Protein AF-A0A847SY13-F1 (afdb_monomer_lite)

Sequence (85 aa):
MGRVRIGDHLWLNLSRRSQCDNCVYEVCTHNDGGRVEDCPHFVPAIMALKLCCRCGEVYEVSSNFKALDYELCPVCNSKVFIVHV

Foldseek 3Di:
DDWDDQDPPDIDDADLQALVVFAPPVVVVPDPPDHHPDHPRGHHPDFGWAAQPPPRDIDTQRNCSVAPDSSHDNVVRVVVPPDPD

pLDDT: mean 73.71, std 12.33, range [38.81, 93.31]

Structure (mmCIF, N/CA/C/O backbone):
data_AF-A0A847SY13-F1
#
_entry.id   AF-A0A847SY13-F1
#
loop_
_atom_site.group_PDB
_atom_site.id
_atom_site.type_symbol
_atom_site.label_atom_id
_atom_site.label_alt_id
_atom_site.label_comp_id
_atom_site.label_asym_id
_atom_site.label_entity_id
_atom_site.label_seq_id
_atom_site.pdbx_PDB_ins_code
_atom_site.Cartn_x
_atom_site.Cartn_y
_atom_site.Cartn_z
_atom_site.occupancy
_atom_site.B_iso_or_equiv
_atom_site.auth_seq_id
_atom_site.auth_comp_id
_atom_site.auth_asym_id
_atom_site.auth_atom_id
_atom_site.pdbx_PDB_model_num
ATOM 1 N N . MET A 1 1 ? 9.918 -6.461 6.122 1.00 64.06 1 MET A N 1
ATOM 2 C CA . MET A 1 1 ? 8.659 -6.665 5.372 1.00 64.06 1 MET A CA 1
ATOM 3 C C . MET A 1 1 ? 7.506 -6.406 6.320 1.00 64.06 1 MET A C 1
ATOM 5 O O . MET A 1 1 ? 7.630 -6.778 7.480 1.00 64.06 1 MET A O 1
ATOM 9 N N . GLY A 1 2 ? 6.451 -5.735 5.865 1.00 72.00 2 GLY A N 1
ATOM 10 C CA . GLY A 1 2 ? 5.187 -5.625 6.598 1.00 72.00 2 GLY A CA 1
ATOM 11 C C . GLY A 1 2 ? 4.197 -6.665 6.091 1.00 72.00 2 GLY A C 1
ATOM 12 O O . GLY A 1 2 ? 4.278 -7.060 4.932 1.00 72.00 2 GLY A O 1
ATOM 13 N N . A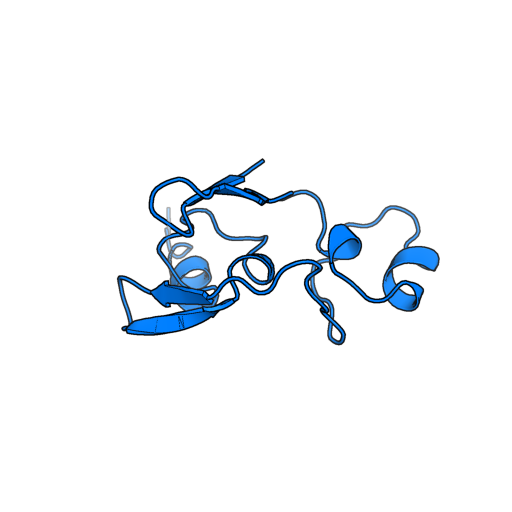RG A 1 3 ? 3.276 -7.123 6.935 1.00 79.50 3 ARG A N 1
ATOM 14 C CA . ARG A 1 3 ? 2.186 -8.006 6.514 1.00 79.50 3 ARG A CA 1
ATOM 15 C C . ARG A 1 3 ? 0.875 -7.407 7.000 1.00 79.50 3 ARG A C 1
ATOM 17 O O . ARG A 1 3 ? 0.747 -7.122 8.186 1.00 79.50 3 ARG A O 1
ATOM 24 N N . VAL A 1 4 ? -0.067 -7.202 6.085 1.00 81.81 4 VAL A N 1
ATOM 25 C CA . VAL A 1 4 ? -1.342 -6.530 6.363 1.00 81.81 4 VAL A CA 1
ATOM 26 C C . VAL A 1 4 ? -2.483 -7.482 6.060 1.00 81.81 4 VAL A C 1
ATOM 28 O O . VAL A 1 4 ? -2.532 -8.068 4.981 1.00 81.81 4 VAL A O 1
ATOM 31 N N . ARG A 1 5 ? -3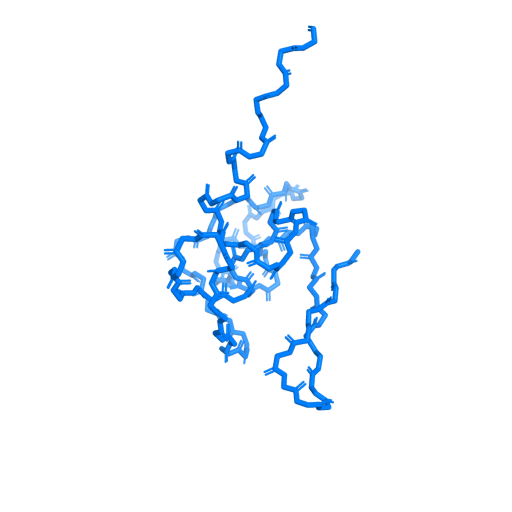.400 -7.653 7.012 1.00 85.94 5 ARG A N 1
ATOM 32 C CA . ARG A 1 5 ? -4.636 -8.406 6.791 1.00 85.94 5 ARG A CA 1
ATOM 33 C C . ARG A 1 5 ? -5.622 -7.520 6.036 1.00 85.94 5 ARG A C 1
ATOM 35 O O . ARG A 1 5 ? -5.888 -6.405 6.478 1.00 85.94 5 ARG A O 1
ATOM 42 N N . ILE A 1 6 ? -6.143 -8.018 4.919 1.00 81.81 6 ILE A N 1
ATOM 43 C CA . ILE A 1 6 ? -7.099 -7.301 4.052 1.00 81.81 6 ILE A CA 1
ATOM 44 C C . ILE A 1 6 ? -8.428 -8.058 3.884 1.00 81.81 6 ILE A C 1
ATOM 46 O O . ILE A 1 6 ? -9.320 -7.604 3.183 1.00 81.81 6 ILE A O 1
ATOM 50 N N . GLY A 1 7 ? -8.569 -9.208 4.544 1.00 82.12 7 GLY A N 1
ATOM 51 C CA . GLY A 1 7 ? -9.798 -9.995 4.612 1.00 82.12 7 GLY A CA 1
ATOM 52 C C . GLY A 1 7 ? -9.670 -11.121 5.638 1.00 82.12 7 GLY A C 1
ATOM 53 O O . GLY A 1 7 ? -8.636 -11.250 6.303 1.00 82.12 7 GLY A O 1
ATOM 54 N N . ASP A 1 8 ? -10.690 -11.971 5.758 1.00 83.50 8 ASP A N 1
ATOM 55 C CA . ASP A 1 8 ? -10.724 -12.987 6.817 1.00 83.50 8 ASP A CA 1
ATOM 56 C C . ASP A 1 8 ? -9.565 -13.985 6.734 1.00 83.50 8 ASP A C 1
ATOM 58 O O . ASP A 1 8 ? -8.969 -14.322 7.759 1.00 83.50 8 ASP A O 1
ATOM 62 N N . HIS A 1 9 ? -9.162 -14.351 5.519 1.00 85.06 9 HIS A N 1
ATOM 63 C CA . HIS A 1 9 ? -8.040 -15.258 5.261 1.00 85.06 9 HIS A CA 1
ATOM 64 C C . HIS A 1 9 ? -7.028 -14.693 4.256 1.00 85.06 9 HIS A C 1
ATOM 66 O O . HIS A 1 9 ? -6.183 -15.429 3.751 1.00 85.06 9 HIS A O 1
ATOM 72 N N . LEU A 1 10 ? -7.094 -13.388 3.969 1.00 81.88 10 LEU A N 1
ATOM 73 C CA . LEU A 1 10 ? -6.265 -12.743 2.954 1.00 81.88 10 LEU A CA 1
ATOM 74 C C . LEU A 1 10 ? -5.260 -11.780 3.588 1.00 81.88 10 LEU A C 1
ATOM 76 O O . LEU A 1 10 ? -5.619 -10.872 4.344 1.00 81.88 10 LEU A O 1
ATOM 80 N N . TRP A 1 11 ? -3.992 -11.979 3.240 1.00 82.94 11 TRP A N 1
ATOM 81 C CA . TRP A 1 11 ? -2.872 -11.184 3.722 1.00 82.94 11 TRP A CA 1
ATOM 82 C C . TRP A 1 11 ? -2.065 -10.645 2.551 1.00 82.94 11 TRP A C 1
ATOM 84 O O . TRP A 1 11 ? -1.715 -11.384 1.633 1.00 82.94 11 TRP A O 1
ATOM 94 N N . LEU A 1 12 ? -1.719 -9.368 2.629 1.00 79.56 12 LEU A N 1
ATOM 95 C CA . LEU A 1 12 ? -0.842 -8.694 1.691 1.00 79.56 12 LEU A CA 1
ATOM 96 C C . LEU A 1 12 ? 0.549 -8.565 2.323 1.00 79.56 12 LEU A C 1
ATOM 98 O O . LEU A 1 12 ? 0.693 -8.039 3.431 1.00 79.56 12 LEU A O 1
ATOM 102 N N . ASN A 1 13 ? 1.580 -9.055 1.635 1.00 78.94 13 ASN A N 1
ATOM 103 C CA . ASN A 1 13 ? 2.964 -8.833 2.047 1.00 78.94 13 ASN A CA 1
ATOM 104 C C . ASN A 1 13 ? 3.468 -7.544 1.399 1.00 78.94 13 ASN A C 1
ATOM 106 O O . ASN A 1 13 ? 3.486 -7.422 0.180 1.00 78.94 13 ASN A O 1
ATOM 110 N N . LEU A 1 14 ? 3.900 -6.599 2.226 1.00 74.06 14 LEU A N 1
ATOM 111 C CA . LEU A 1 14 ? 4.423 -5.312 1.799 1.00 74.06 14 LEU A CA 1
ATOM 112 C C . LEU A 1 14 ? 5.946 -5.275 1.924 1.00 74.06 14 LEU A C 1
ATOM 114 O O . LEU A 1 14 ? 6.536 -5.495 2.996 1.00 74.06 14 LEU A O 1
ATOM 118 N N . SER A 1 15 ? 6.588 -4.932 0.813 1.00 68.94 15 SER A N 1
ATOM 119 C CA . SER A 1 15 ? 7.996 -4.567 0.780 1.00 68.94 15 SER A CA 1
ATOM 120 C C . SER A 1 15 ? 8.147 -3.125 1.268 1.00 68.94 15 SER A C 1
ATOM 122 O O . SER A 1 15 ? 7.650 -2.188 0.659 1.00 68.94 15 SER A O 1
ATOM 124 N N . ARG A 1 16 ? 8.854 -2.929 2.388 1.00 62.91 16 ARG A N 1
ATOM 125 C CA . ARG A 1 16 ? 9.235 -1.589 2.886 1.00 62.91 16 ARG A CA 1
ATOM 126 C C . ARG A 1 16 ? 10.477 -1.027 2.172 1.00 62.91 16 ARG A C 1
ATOM 128 O O . ARG A 1 16 ? 11.008 0.004 2.586 1.00 62.91 16 ARG A O 1
ATOM 135 N N . ARG A 1 17 ? 11.031 -1.761 1.197 1.00 58.81 17 ARG A N 1
ATOM 136 C CA . ARG A 1 17 ? 12.354 -1.463 0.630 1.00 58.81 17 ARG A CA 1
ATOM 137 C C . ARG A 1 17 ? 12.302 -0.383 -0.447 1.00 58.81 17 ARG A C 1
ATOM 139 O O . ARG A 1 17 ? 13.224 0.418 -0.482 1.00 58.81 17 ARG A O 1
ATOM 146 N N . SER A 1 18 ? 11.254 -0.323 -1.267 1.00 58.34 18 SER A N 1
ATOM 147 C CA . SER A 1 18 ? 11.088 0.692 -2.317 1.00 58.34 18 SER A CA 1
ATOM 148 C C . SER A 1 18 ? 9.655 0.663 -2.853 1.00 58.34 18 SER A C 1
ATOM 150 O O . SER A 1 18 ? 9.066 -0.415 -2.917 1.00 58.34 18 SER A O 1
ATOM 152 N N . GLN A 1 19 ? 9.104 1.807 -3.277 1.00 63.72 19 GLN A N 1
ATOM 153 C CA . GLN A 1 19 ? 7.854 1.819 -4.053 1.00 63.72 19 GLN A CA 1
ATOM 154 C C . GLN A 1 19 ? 8.008 1.207 -5.455 1.00 63.72 19 GLN A C 1
ATOM 156 O O . GLN A 1 19 ? 6.999 0.997 -6.120 1.00 63.72 19 GLN A O 1
ATOM 161 N N . CYS A 1 20 ? 9.230 0.884 -5.899 1.00 63.28 20 CYS A N 1
ATOM 162 C CA . CYS A 1 20 ? 9.461 0.347 -7.240 1.00 63.28 20 CYS A CA 1
ATOM 163 C C . CYS A 1 20 ? 8.713 -0.939 -7.568 1.00 63.28 20 CYS A C 1
ATOM 165 O O . CYS A 1 20 ? 8.360 -1.137 -8.724 1.00 63.28 20 CYS A O 1
ATOM 167 N N . ASP A 1 21 ? 8.420 -1.768 -6.566 1.00 61.38 21 ASP A N 1
ATOM 168 C CA . ASP A 1 21 ? 7.626 -2.983 -6.768 1.00 61.38 21 ASP A CA 1
ATOM 169 C C . ASP A 1 21 ? 6.200 -2.667 -7.280 1.00 61.38 21 ASP A C 1
ATOM 171 O O . ASP A 1 21 ? 5.538 -3.538 -7.834 1.00 61.38 21 ASP A O 1
ATOM 175 N N . ASN A 1 22 ? 5.732 -1.424 -7.111 1.00 60.47 22 ASN A N 1
ATOM 176 C CA . ASN A 1 22 ? 4.382 -0.963 -7.444 1.00 60.47 22 ASN A CA 1
ATOM 177 C C . ASN A 1 22 ? 4.368 0.318 -8.312 1.00 60.47 22 ASN A C 1
ATOM 179 O O . ASN A 1 22 ? 3.336 0.983 -8.427 1.00 60.47 22 ASN A O 1
ATOM 183 N N . CYS A 1 23 ? 5.513 0.714 -8.872 1.00 64.12 23 CYS A N 1
ATOM 184 C CA . CYS A 1 23 ? 5.652 1.933 -9.669 1.00 64.12 23 CYS A CA 1
ATOM 185 C C . CYS A 1 23 ? 5.720 1.612 -11.168 1.00 64.12 23 CYS A C 1
ATOM 187 O O . CYS A 1 23 ? 6.134 0.517 -11.552 1.00 64.12 23 CYS A O 1
ATOM 189 N N . VAL A 1 24 ? 5.344 2.564 -12.032 1.00 62.38 24 VAL A N 1
ATOM 190 C CA . VAL A 1 24 ? 5.535 2.418 -13.485 1.00 62.38 24 VAL A CA 1
ATOM 191 C C . VAL A 1 24 ? 7.014 2.193 -13.802 1.00 62.38 24 VAL A C 1
ATOM 193 O O . VAL A 1 24 ? 7.893 2.877 -13.275 1.00 62.38 24 VAL A O 1
ATOM 196 N N . TYR A 1 25 ? 7.259 1.233 -14.699 1.00 59.78 25 TYR A N 1
ATOM 197 C CA . TYR A 1 25 ? 8.575 0.767 -15.142 1.00 59.78 25 TYR A CA 1
ATOM 198 C C . TYR A 1 25 ? 9.582 1.905 -15.372 1.00 59.78 25 TYR A C 1
ATOM 200 O O . TYR A 1 25 ? 10.713 1.808 -14.913 1.00 59.78 25 TYR A O 1
ATOM 208 N N . GLU A 1 26 ? 9.150 3.003 -15.996 1.00 60.22 26 GLU A N 1
ATOM 209 C CA . GLU A 1 26 ? 9.978 4.155 -16.378 1.00 60.22 26 GLU A CA 1
ATOM 210 C C . GLU A 1 26 ? 10.662 4.873 -15.204 1.00 60.22 26 GLU A C 1
ATOM 212 O O . GLU A 1 26 ? 11.792 5.336 -15.350 1.00 60.22 26 GLU A O 1
ATOM 217 N N . VAL A 1 27 ? 10.024 4.939 -14.030 1.00 62.81 27 VAL A N 1
ATOM 218 C CA . VAL A 1 27 ? 10.608 5.575 -12.830 1.00 62.81 27 VAL A CA 1
ATOM 219 C C . VAL A 1 27 ? 11.675 4.674 -12.202 1.00 62.81 27 VAL A C 1
ATOM 221 O O . VAL A 1 27 ? 12.633 5.154 -11.602 1.00 62.81 27 VAL A O 1
ATOM 224 N N . CYS A 1 28 ? 11.533 3.358 -12.355 1.00 64.56 28 CYS A N 1
ATOM 225 C CA . CYS A 1 28 ? 12.400 2.377 -11.710 1.00 64.56 28 CYS A CA 1
ATOM 226 C C . CYS A 1 28 ? 13.531 1.866 -12.597 1.00 64.56 28 CYS A C 1
ATOM 228 O O . CYS A 1 28 ? 14.547 1.430 -12.063 1.00 64.56 28 CYS A O 1
ATOM 230 N N . THR A 1 29 ? 13.411 1.951 -13.922 1.00 61.81 29 THR A N 1
ATOM 231 C CA . THR A 1 29 ? 14.511 1.628 -14.842 1.00 61.81 29 THR A CA 1
ATOM 232 C C . THR A 1 29 ? 15.643 2.635 -14.819 1.00 61.81 29 THR A C 1
ATOM 234 O O . THR A 1 29 ? 16.788 2.242 -15.013 1.00 61.81 29 THR A O 1
ATOM 237 N N . HIS A 1 30 ? 15.341 3.906 -14.560 1.00 63.66 30 HIS A N 1
ATOM 238 C CA . HIS A 1 30 ? 16.339 4.973 -14.436 1.00 63.66 30 HIS A CA 1
ATOM 239 C C . HIS A 1 30 ? 16.845 5.147 -12.999 1.00 63.66 30 HIS A C 1
ATOM 241 O O . HIS A 1 30 ? 17.535 6.114 -12.691 1.00 63.66 30 HIS A O 1
ATOM 247 N N . ASN A 1 31 ? 16.453 4.252 -12.091 1.00 65.56 31 ASN A N 1
ATOM 248 C CA . ASN A 1 31 ? 16.875 4.331 -10.709 1.00 65.56 31 ASN A CA 1
ATOM 249 C C . ASN A 1 31 ? 18.238 3.649 -10.540 1.00 65.56 31 ASN A C 1
ATOM 251 O O . ASN A 1 31 ? 18.332 2.422 -10.552 1.00 65.56 31 ASN A O 1
ATOM 255 N N . ASP A 1 32 ? 19.277 4.445 -10.296 1.00 66.25 32 ASP A N 1
ATOM 256 C CA . ASP A 1 32 ? 20.676 4.013 -10.141 1.00 66.25 32 ASP A CA 1
ATOM 257 C C . ASP A 1 32 ? 20.963 3.290 -8.801 1.00 66.25 32 ASP A C 1
ATOM 259 O O . ASP A 1 32 ? 22.064 3.343 -8.254 1.00 66.25 32 ASP A O 1
ATOM 263 N N . GLY A 1 33 ? 19.957 2.618 -8.231 1.00 64.44 33 GLY A N 1
ATOM 264 C CA . GLY A 1 33 ? 20.030 1.923 -6.940 1.00 64.44 33 GLY A CA 1
ATOM 265 C C . GLY A 1 33 ? 19.574 2.752 -5.733 1.00 64.44 33 GLY A C 1
ATOM 266 O O . GLY A 1 33 ? 19.700 2.296 -4.594 1.00 64.44 33 GLY A O 1
ATOM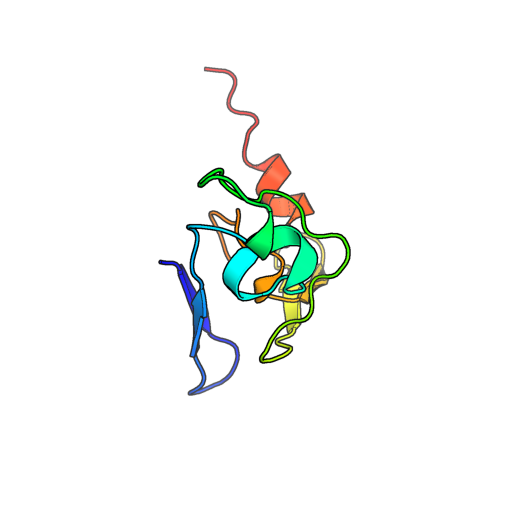 267 N N . GLY A 1 34 ? 19.017 3.944 -5.956 1.00 67.75 34 GLY A N 1
ATOM 268 C CA . GLY A 1 34 ? 18.405 4.768 -4.916 1.00 67.75 34 GLY A CA 1
ATOM 269 C C . GLY A 1 34 ? 17.091 4.183 -4.386 1.00 67.75 34 GLY A C 1
ATOM 270 O O . GLY A 1 34 ? 16.446 3.335 -5.006 1.00 67.75 34 GLY A O 1
ATOM 271 N N . ARG A 1 35 ? 16.650 4.635 -3.208 1.00 66.69 35 ARG A N 1
ATOM 272 C CA . ARG A 1 35 ? 15.324 4.271 -2.692 1.00 66.69 35 ARG A CA 1
ATOM 273 C C . ARG A 1 35 ? 14.267 5.184 -3.311 1.00 66.69 35 ARG A C 1
ATOM 275 O O . ARG A 1 35 ? 14.303 6.385 -3.069 1.00 66.69 35 ARG A O 1
ATOM 282 N N . VAL A 1 36 ? 13.307 4.621 -4.050 1.00 68.31 36 VAL A N 1
ATOM 283 C CA . VAL A 1 36 ? 12.169 5.396 -4.574 1.00 68.31 36 VAL A CA 1
ATOM 284 C C . VAL A 1 36 ? 11.187 5.664 -3.442 1.00 68.31 36 VAL A C 1
ATOM 286 O O . VAL A 1 36 ? 10.609 4.741 -2.858 1.00 68.31 36 VAL A O 1
ATOM 289 N N . GLU A 1 37 ? 11.066 6.945 -3.106 1.00 67.19 37 GLU A N 1
ATOM 290 C CA . GLU A 1 37 ? 10.275 7.453 -1.987 1.00 67.19 37 GLU A CA 1
ATOM 291 C C . GLU A 1 37 ? 8.939 8.070 -2.403 1.00 67.19 37 GLU A C 1
ATOM 293 O O . GLU A 1 37 ? 8.107 8.331 -1.536 1.00 67.19 37 GLU A O 1
ATOM 298 N N . ASP A 1 38 ? 8.748 8.329 -3.689 1.00 66.19 38 ASP A N 1
ATOM 299 C CA . ASP A 1 38 ? 7.498 8.827 -4.241 1.00 66.19 38 ASP A CA 1
ATOM 300 C C . ASP A 1 38 ? 7.354 8.322 -5.678 1.00 66.19 38 ASP A C 1
ATOM 302 O O . ASP A 1 38 ? 8.332 8.283 -6.430 1.00 66.19 38 ASP A O 1
ATOM 306 N N . CYS A 1 39 ? 6.149 7.901 -6.039 1.00 70.50 39 CYS A N 1
ATOM 307 C CA . CYS A 1 39 ? 5.812 7.374 -7.350 1.00 70.50 39 CYS A CA 1
ATOM 308 C C . CYS A 1 39 ? 4.485 7.998 -7.799 1.00 70.50 39 CYS A C 1
ATOM 310 O O . CYS A 1 39 ? 3.416 7.529 -7.397 1.00 70.50 39 CYS A O 1
ATOM 312 N N . PRO A 1 40 ? 4.522 9.024 -8.668 1.00 64.31 40 PRO A N 1
ATOM 313 C CA . PRO A 1 40 ? 3.311 9.699 -9.137 1.00 64.31 40 PRO A CA 1
ATOM 314 C C . PRO A 1 40 ? 2.411 8.798 -9.999 1.00 64.31 40 PRO A C 1
ATOM 316 O O . PRO A 1 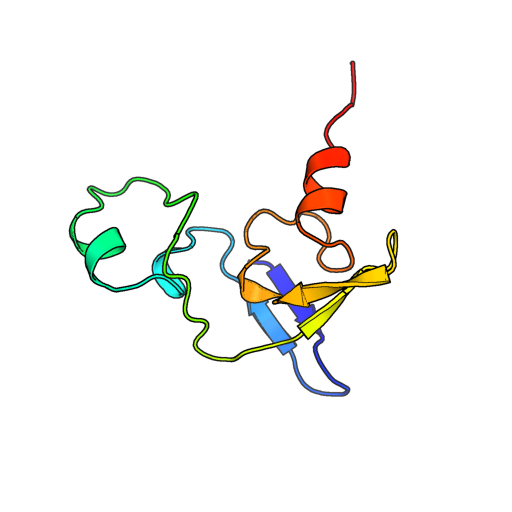40 ? 1.220 9.065 -10.132 1.00 64.31 40 PRO A O 1
ATOM 319 N N . HIS A 1 41 ? 2.955 7.707 -10.549 1.00 69.56 41 HIS A N 1
ATOM 320 C CA . HIS A 1 41 ? 2.220 6.699 -11.316 1.00 69.56 41 HIS A CA 1
ATOM 321 C C . HIS A 1 41 ? 2.191 5.353 -10.587 1.00 69.56 41 HIS A C 1
ATOM 323 O O . HIS A 1 41 ? 2.531 4.311 -11.141 1.00 69.56 41 HIS A O 1
ATOM 329 N N . PHE A 1 42 ? 1.844 5.367 -9.307 1.00 69.88 42 PHE A N 1
ATOM 330 C CA . PHE A 1 42 ? 1.671 4.138 -8.547 1.00 69.88 42 PHE A CA 1
ATOM 331 C C . PHE A 1 42 ? 0.488 3.330 -9.102 1.00 69.88 42 PHE A C 1
ATOM 333 O O . PHE A 1 42 ? -0.645 3.815 -9.119 1.00 69.88 42 PHE A O 1
ATOM 340 N N . VAL A 1 43 ? 0.745 2.097 -9.545 1.00 69.88 43 VAL A N 1
ATOM 341 C CA . VAL A 1 43 ? -0.294 1.166 -10.006 1.00 69.88 43 VAL A CA 1
ATOM 342 C C . VAL A 1 43 ? -0.121 -0.137 -9.233 1.00 69.88 43 VAL A C 1
ATOM 344 O O . VAL A 1 43 ? 0.777 -0.923 -9.544 1.00 69.88 43 VAL A O 1
ATOM 347 N N . PRO A 1 44 ? -0.945 -0.384 -8.203 1.00 68.94 44 PRO A N 1
ATOM 348 C CA . PRO A 1 44 ? -0.796 -1.578 -7.395 1.00 68.94 44 PRO A CA 1
ATOM 349 C C . PRO A 1 44 ? -1.178 -2.815 -8.209 1.00 68.94 44 PRO A C 1
ATOM 351 O O . PRO A 1 44 ? -2.203 -2.828 -8.891 1.00 68.94 44 PRO A O 1
ATOM 354 N N . ALA A 1 45 ? -0.396 -3.891 -8.088 1.00 69.00 45 ALA A N 1
ATOM 355 C CA . ALA A 1 45 ? -0.737 -5.175 -8.707 1.00 69.00 45 ALA A CA 1
ATOM 356 C C . ALA A 1 45 ? -2.075 -5.734 -8.181 1.00 69.00 45 ALA A C 1
ATOM 358 O O . ALA A 1 45 ? -2.800 -6.419 -8.899 1.00 69.00 45 ALA A O 1
ATOM 359 N N . ILE A 1 46 ? -2.402 -5.432 -6.919 1.00 73.06 46 ILE A N 1
ATOM 360 C CA . ILE A 1 46 ? -3.678 -5.742 -6.274 1.00 73.06 46 ILE A CA 1
ATOM 361 C C . ILE A 1 46 ? -4.118 -4.500 -5.504 1.00 73.06 46 ILE A C 1
ATOM 363 O O . ILE A 1 46 ? -3.421 -4.066 -4.590 1.00 73.06 46 ILE A O 1
ATOM 367 N N . MET A 1 47 ? -5.290 -3.958 -5.833 1.00 79.62 47 MET A N 1
ATOM 368 C CA . MET A 1 47 ? -5.874 -2.848 -5.083 1.00 79.62 47 MET A CA 1
ATOM 369 C C . MET A 1 47 ? -6.503 -3.372 -3.789 1.00 79.62 47 MET A C 1
ATOM 371 O O . MET A 1 47 ? -7.480 -4.122 -3.827 1.00 79.62 47 MET A O 1
ATOM 375 N N . ALA A 1 48 ? -5.958 -2.964 -2.644 1.00 84.25 48 ALA A N 1
ATOM 376 C CA . ALA A 1 48 ? -6.515 -3.281 -1.334 1.00 84.25 48 ALA A CA 1
ATOM 377 C C . ALA A 1 48 ? -6.777 -1.993 -0.553 1.00 84.25 48 ALA A C 1
ATOM 379 O O . ALA A 1 48 ? -5.870 -1.193 -0.337 1.00 84.25 48 ALA A O 1
ATOM 380 N N . LEU A 1 49 ? -8.020 -1.802 -0.114 1.00 88.12 49 LEU A N 1
ATOM 381 C CA . LEU A 1 49 ? -8.455 -0.605 0.601 1.00 88.12 49 LEU A CA 1
ATOM 382 C C . LEU A 1 49 ? -8.667 -0.909 2.081 1.00 88.12 49 LEU A C 1
ATOM 384 O O . LEU A 1 49 ? -9.126 -1.994 2.443 1.00 88.12 49 LEU A O 1
ATOM 388 N N . LYS A 1 50 ? -8.356 0.061 2.939 1.00 88.81 50 LYS A N 1
ATOM 389 C CA . LYS A 1 50 ? -8.543 -0.052 4.384 1.00 88.81 50 LYS A CA 1
ATOM 390 C C . LYS A 1 50 ? -9.008 1.261 4.993 1.00 88.81 50 LYS A C 1
ATOM 392 O O . LYS A 1 50 ? -8.656 2.330 4.507 1.00 88.81 50 LYS A O 1
ATOM 397 N N . LEU A 1 51 ? -9.780 1.161 6.071 1.00 91.38 51 LEU A N 1
ATOM 398 C CA . LEU A 1 51 ? -10.219 2.301 6.866 1.00 91.38 51 LEU A CA 1
ATOM 399 C C . LEU A 1 51 ? -9.174 2.631 7.938 1.00 91.38 51 LEU A C 1
ATOM 401 O O . LEU A 1 51 ? -8.776 1.761 8.711 1.00 91.38 51 LEU A O 1
ATOM 405 N N . CYS A 1 52 ? -8.749 3.888 8.005 1.00 91.12 52 CYS A N 1
ATOM 406 C CA . CYS A 1 52 ? -7.837 4.374 9.033 1.00 91.12 52 CYS A CA 1
ATOM 407 C C . CYS A 1 52 ? -8.530 4.394 10.395 1.00 91.12 52 CYS A C 1
ATOM 409 O O . CYS A 1 52 ? -9.520 5.105 10.577 1.00 91.12 52 CYS A O 1
ATOM 411 N N . CYS A 1 53 ? -7.964 3.704 11.386 1.00 89.94 53 CYS A N 1
ATOM 412 C CA . CYS A 1 53 ? -8.553 3.637 12.727 1.00 89.94 53 CYS A CA 1
ATOM 413 C C . CYS A 1 53 ? -8.543 4.983 13.478 1.00 89.94 53 CYS A C 1
ATOM 415 O O . CYS A 1 53 ? -9.285 5.153 14.441 1.00 89.94 53 CYS A O 1
ATOM 417 N N . ARG A 1 54 ? -7.718 5.951 13.044 1.00 91.69 54 ARG A N 1
ATOM 418 C CA . ARG A 1 54 ? -7.586 7.269 13.687 1.00 91.69 54 ARG A CA 1
ATOM 419 C C . ARG A 1 54 ? -8.478 8.344 13.074 1.00 91.69 54 ARG A C 1
ATOM 421 O O . ARG A 1 54 ? -9.095 9.100 13.813 1.00 91.69 54 ARG A O 1
ATOM 428 N N . CYS A 1 55 ? -8.482 8.474 11.749 1.00 93.25 55 CYS A N 1
ATOM 429 C CA . CYS A 1 55 ? -9.188 9.564 11.065 1.00 93.25 55 CYS A CA 1
ATOM 430 C C . CYS A 1 55 ? -10.352 9.097 10.188 1.00 93.25 55 CYS A C 1
ATOM 432 O O . CYS A 1 55 ? -11.009 9.939 9.590 1.00 93.25 55 CYS A O 1
ATOM 434 N N . GLY A 1 56 ? -10.596 7.787 10.078 1.00 93.00 56 GLY A N 1
ATOM 435 C CA . GLY A 1 56 ? -11.684 7.239 9.265 1.00 93.00 56 GLY A CA 1
ATOM 436 C C . GLY A 1 56 ? -11.483 7.357 7.751 1.00 93.00 56 GLY A C 1
ATOM 437 O O . GLY A 1 56 ? -12.385 7.012 7.003 1.00 93.00 56 GLY A O 1
ATOM 438 N N . GLU A 1 57 ? -10.324 7.822 7.283 1.00 93.31 57 GLU A N 1
ATOM 439 C CA . GLU A 1 57 ? -10.031 7.878 5.846 1.00 93.31 57 GLU A CA 1
ATOM 440 C C . GLU A 1 57 ? -9.834 6.487 5.254 1.00 93.31 57 GLU A C 1
ATOM 442 O O . GLU A 1 57 ? -9.198 5.629 5.876 1.00 93.31 57 GLU A O 1
ATOM 447 N N . VAL A 1 58 ? -10.326 6.287 4.033 1.00 91.38 58 VAL A N 1
ATOM 448 C CA . VAL A 1 58 ? -10.067 5.067 3.268 1.00 91.38 58 VAL A CA 1
ATOM 449 C C . VAL A 1 58 ? -8.792 5.272 2.464 1.00 91.38 58 VAL A C 1
ATOM 451 O O . VAL A 1 58 ? -8.670 6.228 1.707 1.00 91.38 58 VAL A O 1
ATOM 454 N N . TYR A 1 59 ? -7.831 4.369 2.614 1.00 87.31 59 TYR A N 1
ATOM 455 C CA . TYR A 1 59 ? -6.560 4.442 1.901 1.00 87.31 59 TYR A CA 1
ATOM 456 C C . TYR A 1 59 ? -6.211 3.113 1.246 1.00 87.31 59 TYR A C 1
ATOM 458 O O . TYR A 1 59 ? -6.603 2.040 1.710 1.00 87.31 59 TYR A O 1
ATOM 466 N N . GLU A 1 60 ? -5.444 3.199 0.162 1.00 86.88 60 GLU A N 1
ATOM 467 C CA . GLU A 1 60 ? -4.884 2.033 -0.506 1.00 86.88 60 GLU A CA 1
ATOM 468 C C . GLU A 1 60 ? -3.639 1.560 0.263 1.00 86.88 60 GLU A C 1
ATOM 470 O O . GLU A 1 60 ? -2.740 2.337 0.591 1.00 86.88 60 GLU A O 1
ATOM 475 N N . VAL A 1 61 ? -3.624 0.283 0.632 1.00 84.62 61 VAL A N 1
ATOM 476 C CA . VAL A 1 61 ? -2.676 -0.296 1.590 1.00 84.62 61 VAL A CA 1
ATOM 477 C C . VAL A 1 61 ? -1.246 -0.308 1.051 1.00 84.62 61 VAL A C 1
ATOM 479 O O . VAL A 1 61 ? -0.307 -0.047 1.808 1.00 84.62 61 VAL A O 1
ATOM 482 N N . SER A 1 62 ? -1.059 -0.603 -0.233 1.00 78.50 62 SER A N 1
ATOM 483 C CA . SER A 1 62 ? 0.270 -0.721 -0.841 1.00 78.50 62 SER A CA 1
ATOM 484 C C . SER A 1 62 ? 0.945 0.627 -1.125 1.00 78.50 62 SER A C 1
ATOM 486 O O . SER A 1 62 ? 2.176 0.704 -1.130 1.00 78.50 62 SER A O 1
ATOM 488 N N . SER A 1 63 ? 0.173 1.712 -1.198 1.00 76.38 63 SER A N 1
ATOM 489 C CA . SER A 1 63 ? 0.658 3.095 -1.233 1.00 76.38 63 SER A CA 1
ATOM 490 C C . SER A 1 63 ? 1.311 3.521 0.090 1.00 76.38 63 SER A C 1
ATOM 492 O O . SER A 1 63 ? 2.099 4.466 0.133 1.00 76.38 63 SER A O 1
ATOM 494 N N . ASN A 1 64 ? 1.062 2.787 1.181 1.00 75.38 64 ASN A N 1
ATOM 495 C CA . ASN A 1 64 ? 1.534 3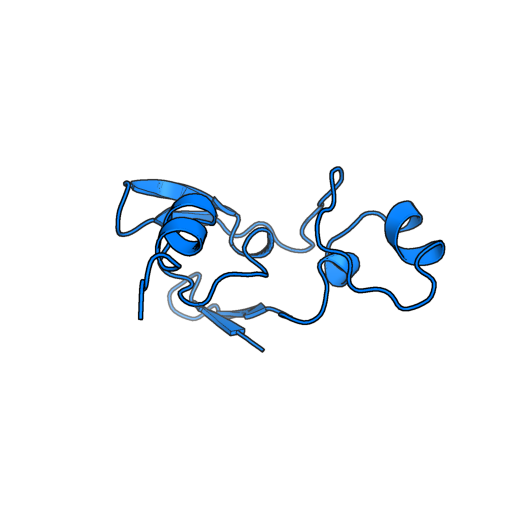.099 2.529 1.00 75.38 64 ASN A CA 1
ATOM 496 C C . ASN A 1 64 ? 2.847 2.375 2.903 1.00 75.38 64 ASN A C 1
ATOM 498 O O . ASN A 1 64 ? 3.007 1.810 3.984 1.00 75.38 64 ASN A O 1
ATOM 502 N N . PHE A 1 65 ? 3.819 2.381 1.996 1.00 71.38 65 PHE A N 1
ATOM 503 C CA . PHE A 1 65 ? 5.098 1.664 2.123 1.00 71.38 65 PHE A CA 1
ATOM 504 C C . PHE A 1 65 ? 6.018 2.167 3.258 1.00 71.38 65 PHE A C 1
ATOM 506 O O . PHE A 1 65 ? 6.874 1.417 3.737 1.00 71.38 65 PHE A O 1
ATOM 513 N N . LYS A 1 66 ? 5.845 3.422 3.708 1.00 70.62 66 LYS A N 1
ATOM 514 C CA . LYS A 1 66 ? 6.557 4.014 4.861 1.00 70.62 66 LYS A CA 1
ATOM 515 C C . LYS A 1 66 ? 5.836 3.798 6.198 1.00 70.62 66 LYS A C 1
ATOM 517 O O . LYS A 1 66 ? 6.383 4.195 7.226 1.00 70.62 66 LYS A O 1
ATOM 522 N N . ALA A 1 67 ? 4.652 3.175 6.220 1.00 73.62 67 ALA A N 1
ATOM 523 C CA . ALA A 1 67 ? 3.921 2.952 7.466 1.00 73.62 67 ALA A CA 1
ATOM 524 C C . ALA A 1 67 ? 4.738 2.144 8.466 1.00 73.62 67 ALA A C 1
ATOM 526 O O . ALA A 1 67 ? 5.259 1.069 8.145 1.00 73.62 67 ALA A O 1
ATOM 527 N N . LEU A 1 68 ? 4.764 2.626 9.706 1.00 73.81 68 LEU A N 1
ATOM 528 C CA . LEU A 1 68 ? 5.161 1.837 10.866 1.00 73.81 68 LEU A CA 1
ATOM 529 C C . LEU A 1 68 ? 3.975 1.020 11.379 1.00 73.81 68 LEU A C 1
ATOM 531 O O . LEU A 1 68 ? 4.165 -0.151 11.712 1.00 73.81 68 LEU A O 1
ATOM 535 N N . ASP A 1 69 ? 2.779 1.613 11.327 1.00 84.00 69 ASP A N 1
ATOM 536 C CA . ASP A 1 69 ? 1.496 1.010 11.675 1.00 84.00 69 ASP A CA 1
ATOM 537 C C . ASP A 1 69 ? 0.566 0.990 10.450 1.00 84.00 69 ASP A C 1
ATOM 539 O O . ASP A 1 69 ? 0.185 2.029 9.909 1.00 84.00 69 ASP A O 1
ATOM 543 N N . TYR A 1 70 ? 0.201 -0.210 10.001 1.00 81.38 70 TYR A N 1
ATOM 544 C CA . TYR A 1 70 ? -0.644 -0.412 8.823 1.00 81.38 70 TYR A CA 1
ATOM 545 C C . TYR A 1 70 ? -2.151 -0.344 9.122 1.00 81.38 70 TYR A C 1
ATOM 547 O O . TYR A 1 70 ? -2.951 -0.641 8.231 1.00 81.38 70 TYR A O 1
ATOM 555 N N . GLU A 1 71 ? -2.552 0.030 10.339 1.00 85.44 71 GLU A N 1
ATOM 556 C CA . GLU A 1 71 ? -3.924 0.439 10.690 1.00 85.44 71 GLU A CA 1
ATOM 557 C C . GLU A 1 71 ? -4.158 1.949 10.482 1.00 85.44 71 GLU A C 1
ATOM 559 O O . GLU A 1 71 ? -5.295 2.427 10.513 1.00 85.44 71 GLU A O 1
ATOM 564 N N . LEU A 1 72 ? -3.083 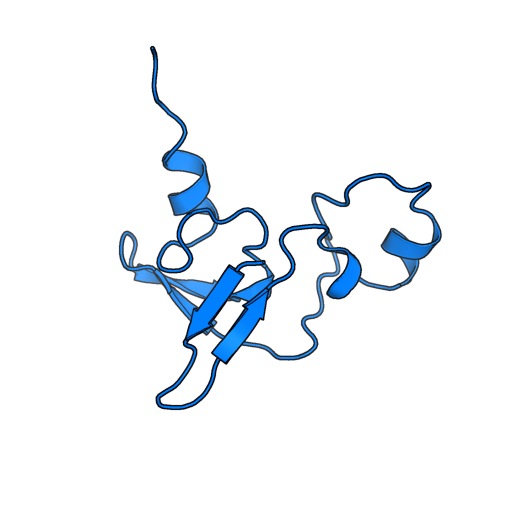2.713 10.259 1.00 87.56 72 LEU A N 1
ATOM 565 C CA . LEU A 1 72 ? -3.120 4.156 10.039 1.00 87.56 72 LEU A CA 1
ATOM 566 C C . LEU A 1 72 ? -2.893 4.493 8.562 1.00 87.56 72 LEU A C 1
ATOM 568 O O . LEU A 1 72 ? -2.034 3.909 7.904 1.00 87.56 72 LEU A O 1
ATOM 572 N N . CYS A 1 73 ? -3.586 5.512 8.049 1.00 87.81 73 CYS A N 1
ATOM 573 C CA . CYS A 1 73 ? -3.306 6.062 6.719 1.00 87.81 73 CYS A CA 1
ATOM 574 C C . CYS A 1 73 ? -1.910 6.731 6.660 1.00 87.81 73 CYS A C 1
ATOM 576 O O . CYS A 1 73 ? -1.335 7.038 7.714 1.00 87.81 73 CYS A O 1
ATOM 578 N N . PRO A 1 74 ? -1.361 7.016 5.461 1.00 82.75 74 PRO A N 1
ATOM 579 C CA . PRO A 1 74 ? -0.046 7.654 5.315 1.00 82.75 74 PRO A CA 1
ATOM 580 C C . PRO A 1 74 ? 0.090 8.980 6.082 1.00 82.75 74 PRO A C 1
ATOM 582 O O . PRO A 1 74 ? 1.105 9.230 6.730 1.00 82.75 74 PRO A O 1
ATOM 585 N N . VAL A 1 75 ? -0.968 9.800 6.090 1.00 85.81 75 VAL A N 1
ATOM 586 C CA . VAL A 1 75 ? -1.009 11.090 6.804 1.00 85.81 75 VAL A CA 1
ATOM 587 C C . VAL A 1 75 ? -0.983 10.904 8.322 1.00 85.81 75 VAL A C 1
ATOM 589 O O . VAL A 1 75 ? -0.340 11.665 9.041 1.00 85.81 75 VAL A O 1
ATOM 592 N N . CYS A 1 76 ? -1.694 9.904 8.846 1.00 87.25 76 CYS A N 1
ATOM 593 C CA . CYS A 1 76 ? -1.684 9.629 10.281 1.00 87.25 76 CYS A CA 1
ATOM 594 C C . CYS A 1 76 ? -0.367 8.990 10.725 1.00 87.25 76 CYS A C 1
ATOM 596 O O . CYS A 1 76 ? 0.085 9.287 11.828 1.00 87.25 76 CYS A O 1
ATOM 598 N N . ASN A 1 77 ? 0.254 8.175 9.866 1.00 84.25 77 ASN A N 1
ATOM 599 C CA . ASN A 1 77 ? 1.581 7.602 10.093 1.00 84.25 77 ASN A CA 1
ATOM 600 C C . ASN A 1 77 ? 2.672 8.678 10.162 1.00 84.25 77 ASN A C 1
ATOM 602 O O . ASN A 1 77 ? 3.509 8.628 11.059 1.00 84.25 77 ASN A O 1
ATOM 606 N N . SER A 1 78 ? 2.662 9.671 9.265 1.00 78.94 78 SER A N 1
ATOM 607 C CA . SER A 1 78 ? 3.687 10.728 9.262 1.00 78.94 78 SER A CA 1
ATOM 608 C C . SER A 1 78 ? 3.645 11.608 10.516 1.00 78.94 78 SER A C 1
ATOM 610 O O . SER A 1 78 ? 4.677 12.097 10.966 1.00 78.94 78 SER A O 1
ATOM 612 N N . LYS A 1 79 ? 2.470 11.745 11.142 1.00 75.75 79 LYS A N 1
ATOM 613 C CA . LYS A 1 79 ? 2.270 12.505 12.388 1.00 75.75 79 LYS A CA 1
ATOM 614 C C . LYS A 1 79 ? 2.721 11.777 13.658 1.00 75.75 79 LYS A C 1
ATOM 616 O O . LYS A 1 79 ? 2.729 12.387 14.720 1.00 75.75 79 LYS A O 1
ATOM 621 N N . VAL A 1 80 ? 3.084 10.494 13.584 1.00 62.97 80 VAL A N 1
ATOM 622 C CA . VAL A 1 80 ? 3.635 9.757 14.741 1.00 62.97 80 VAL A CA 1
ATOM 623 C C . VAL A 1 80 ? 5.062 10.237 15.079 1.00 62.97 80 VAL A C 1
ATOM 625 O O . VAL A 1 80 ? 5.541 10.013 16.184 1.00 62.97 80 VAL A O 1
ATOM 628 N N . PHE A 1 81 ? 5.718 10.973 14.172 1.00 55.66 81 PHE A N 1
ATOM 629 C CA . PHE A 1 81 ? 7.103 11.448 14.287 1.00 55.66 81 PHE A CA 1
ATOM 630 C C . PHE A 1 81 ? 7.286 12.847 14.908 1.00 55.66 81 PHE A C 1
ATOM 632 O O . PHE A 1 81 ? 8.171 13.591 14.496 1.00 55.66 81 PHE A O 1
ATOM 639 N N . ILE A 1 82 ? 6.517 13.218 15.933 1.00 50.28 82 ILE A N 1
ATOM 640 C CA . ILE A 1 82 ? 6.932 14.326 16.814 1.00 50.28 82 ILE A CA 1
ATOM 641 C C . ILE A 1 82 ? 7.220 13.746 18.193 1.00 50.28 82 ILE A C 1
ATOM 643 O O . ILE A 1 82 ? 6.398 13.813 19.102 1.00 50.28 82 ILE A O 1
ATOM 647 N N . VAL A 1 83 ? 8.403 13.152 18.337 1.00 45.44 83 VAL A N 1
ATOM 648 C CA . VAL A 1 83 ? 9.036 13.008 19.647 1.00 45.44 83 VAL A CA 1
ATOM 649 C C . VAL A 1 83 ? 10.163 14.033 19.664 1.00 45.44 83 VAL A C 1
ATOM 651 O O . VAL A 1 83 ? 11.225 13.799 19.095 1.00 45.44 83 VAL A O 1
ATOM 654 N N . HIS A 1 84 ? 9.906 15.199 20.257 1.00 38.81 84 HIS A N 1
ATOM 655 C CA . HIS A 1 84 ? 10.994 16.014 20.784 1.00 38.81 84 HIS A CA 1
ATOM 656 C C . HIS A 1 84 ? 11.562 15.231 21.974 1.00 38.81 84 HIS A C 1
ATOM 658 O O . HIS A 1 84 ? 10.923 15.180 23.025 1.00 38.81 84 HIS A O 1
ATOM 664 N N . VAL A 1 85 ? 12.689 14.547 21.766 1.00 39.00 85 VAL A N 1
ATOM 665 C CA . VAL A 1 85 ? 13.579 14.120 22.855 1.00 39.00 85 VAL A CA 1
ATOM 666 C C . VAL A 1 85 ? 14.636 15.195 23.021 1.00 39.00 85 VAL A C 1
ATOM 668 O O . VAL A 1 85 ? 15.184 15.615 21.976 1.00 39.00 85 VAL A O 1
#

Radius of gyration: 13.73 Å; chains: 1; bounding box: 32×31×39 Å

Secondary structure (DSSP, 8-state):
-EEEE-SSS-EEEE-SS-GGGGB-HHHHHT-SS------TTB--SS--EEE-TTT--EEESTT-TT-S-TTS-HHHHHTT-----